Protein AF-A0A6G3XFE8-F1 (afdb_monomer_lite)

Organism: NCBI:txid2706086

InterPro domains:
  IPR012349 FMN-binding split barrel [G3DSA:2.30.110.10] (8-66)

Secondary structure (DSSP, 8-state):
----PPPPPHHHHHHHHHHHHHH--EEEEEEE-TT--EEEEEEEEEEETTTTEEEE---TTSGGG-

pLDDT: mean 95.35, std 5.56, range [64.94, 98.44]

Structure (mmCIF, N/CA/C/O backbone):
data_AF-A0A6G3XFE8-F1
#
_entry.id   AF-A0A6G3XFE8-F1
#
loop_
_atom_site.group_PDB
_atom_site.id
_atom_site.type_symbol
_atom_site.label_atom_id
_atom_site.label_alt_id
_atom_site.label_comp_id
_atom_site.label_asym_id
_atom_site.label_entity_id
_atom_site.label_seq_id
_atom_site.pdbx_PDB_ins_code
_atom_site.Cartn_x
_atom_site.Cartn_y
_atom_site.Cartn_z
_atom_site.occupancy
_atom_site.B_iso_or_equiv
_atom_site.auth_seq_id
_atom_site.auth_comp_id
_atom_site.auth_asym_id
_atom_site.auth_atom_id
_atom_site.pdbx_PDB_model_num
ATOM 1 N N . MET A 1 1 ? -27.611 22.743 -0.160 1.00 64.94 1 MET A N 1
ATOM 2 C CA . MET A 1 1 ? -26.384 22.834 0.653 1.00 64.94 1 MET A CA 1
ATOM 3 C C . MET A 1 1 ? -26.240 21.483 1.315 1.00 64.94 1 MET A C 1
ATOM 5 O O . MET A 1 1 ? -27.133 21.120 2.067 1.00 64.94 1 MET A O 1
ATOM 9 N N . THR A 1 2 ? -25.268 20.676 0.900 1.00 75.38 2 THR A N 1
ATOM 10 C CA . THR A 1 2 ? -25.085 19.335 1.467 1.00 75.38 2 THR A CA 1
ATOM 11 C C . THR A 1 2 ? -24.506 19.507 2.862 1.00 75.38 2 THR A C 1
ATOM 13 O O . THR A 1 2 ? -23.448 20.119 2.999 1.00 75.38 2 THR A O 1
ATOM 16 N N . ASP A 1 3 ? -25.237 19.058 3.876 1.00 85.56 3 ASP A N 1
ATOM 17 C CA . ASP A 1 3 ? -24.727 19.001 5.242 1.00 85.56 3 ASP A CA 1
ATOM 18 C C . ASP A 1 3 ? -23.734 17.835 5.312 1.00 85.56 3 ASP A C 1
ATOM 20 O O . ASP A 1 3 ? -24.043 16.738 4.839 1.00 85.56 3 ASP A O 1
ATOM 24 N N . TYR A 1 4 ? -22.524 18.087 5.804 1.00 86.06 4 TYR A N 1
ATOM 25 C CA . TYR A 1 4 ? -21.491 17.061 5.938 1.00 86.06 4 TYR A CA 1
ATOM 26 C C . TYR A 1 4 ? -21.2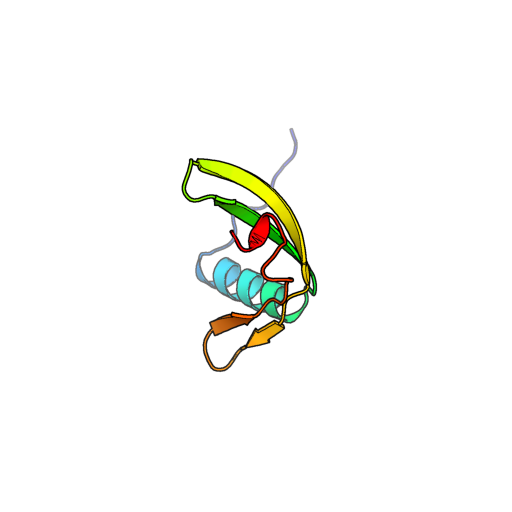96 16.756 7.411 1.00 86.06 4 TYR A C 1
ATOM 28 O O . TYR A 1 4 ? -21.204 17.672 8.230 1.00 86.06 4 TYR A O 1
ATOM 36 N N . ASP A 1 5 ? -21.156 15.471 7.728 1.00 89.94 5 ASP A N 1
ATOM 37 C CA . ASP A 1 5 ? -20.775 15.063 9.071 1.00 89.94 5 ASP A CA 1
ATOM 38 C C . ASP A 1 5 ? -19.458 15.736 9.493 1.00 89.94 5 ASP A C 1
ATOM 40 O O . ASP A 1 5 ? -18.554 15.936 8.666 1.00 89.94 5 ASP A O 1
ATOM 44 N N . PRO A 1 6 ? -19.315 16.077 10.786 1.00 94.12 6 PRO A N 1
ATOM 45 C CA . PRO A 1 6 ? -18.084 16.650 11.294 1.00 94.12 6 PRO A CA 1
ATOM 46 C C . PRO A 1 6 ? -16.911 15.699 11.054 1.00 94.12 6 PRO A C 1
ATOM 48 O O . PRO A 1 6 ? -17.031 14.471 11.069 1.00 94.12 6 PRO A O 1
ATOM 51 N N . ALA A 1 7 ? -15.729 16.278 10.858 1.00 95.88 7 ALA A N 1
ATOM 52 C CA . ALA A 1 7 ? -14.537 15.489 10.619 1.00 95.88 7 ALA A CA 1
ATOM 53 C C . ALA A 1 7 ? -14.234 14.580 11.827 1.00 95.88 7 ALA A C 1
ATOM 55 O O . ALA A 1 7 ? -14.169 15.043 12.964 1.00 95.88 7 ALA A O 1
ATOM 56 N N . ARG A 1 8 ? -13.985 13.290 11.562 1.00 97.62 8 ARG A N 1
ATOM 57 C CA . ARG A 1 8 ? -13.642 12.276 12.579 1.00 97.62 8 ARG A CA 1
ATOM 58 C C . ARG A 1 8 ? -12.489 12.723 13.480 1.00 97.62 8 ARG A C 1
ATOM 60 O O . ARG A 1 8 ? -11.556 13.371 12.984 1.00 97.62 8 ARG A O 1
ATOM 67 N N . SER A 1 9 ? -12.512 12.300 14.747 1.00 98.00 9 SER A N 1
ATOM 68 C CA . SER A 1 9 ? -11.421 12.553 15.697 1.00 98.00 9 SER A CA 1
ATOM 69 C C . SER A 1 9 ? -10.116 11.863 15.263 1.00 98.00 9 SER A C 1
ATOM 71 O O . SER A 1 9 ? -10.155 10.904 14.482 1.00 98.00 9 SER A O 1
ATOM 73 N N . PRO A 1 10 ? -8.947 12.312 15.751 1.00 98.44 10 PRO A N 1
ATOM 74 C CA . PRO A 1 10 ? -7.672 11.646 15.480 1.00 98.44 10 PRO A CA 1
ATOM 75 C C . PRO A 1 10 ? -7.661 10.159 15.871 1.00 98.44 10 PRO A C 1
ATOM 77 O O . PRO A 1 10 ? -7.185 9.323 15.101 1.00 98.44 10 PRO A O 1
ATOM 80 N N . GLU A 1 11 ? -8.228 9.817 17.027 1.00 98.44 11 GLU A N 1
ATOM 81 C CA . GLU A 1 11 ? -8.298 8.448 17.554 1.00 98.44 11 GLU A CA 1
ATOM 82 C C . GLU A 1 11 ? -9.151 7.566 16.646 1.00 98.44 11 GLU A C 1
ATOM 84 O O . GLU A 1 11 ? -8.738 6.465 16.276 1.00 98.44 11 GLU A O 1
ATOM 89 N N . GLN A 1 12 ? -10.305 8.087 16.219 1.00 98.38 12 GLN A N 1
ATOM 90 C CA . GLN A 1 12 ? -11.191 7.388 15.299 1.00 98.38 12 GLN A CA 1
ATOM 91 C C . GLN A 1 12 ? -10.516 7.169 13.942 1.00 98.38 12 GLN A C 1
ATOM 93 O O . GLN A 1 12 ? -10.519 6.054 13.430 1.00 98.38 12 GLN A O 1
ATOM 98 N N . ARG A 1 13 ? -9.851 8.189 13.380 1.00 98.44 13 ARG A N 1
ATOM 99 C CA . ARG A 1 13 ? -9.124 8.043 12.106 1.00 98.44 13 ARG A CA 1
ATOM 100 C C . ARG A 1 13 ? -8.032 6.986 12.185 1.00 98.44 13 ARG A C 1
ATOM 102 O O . ARG A 1 13 ? -7.874 6.220 1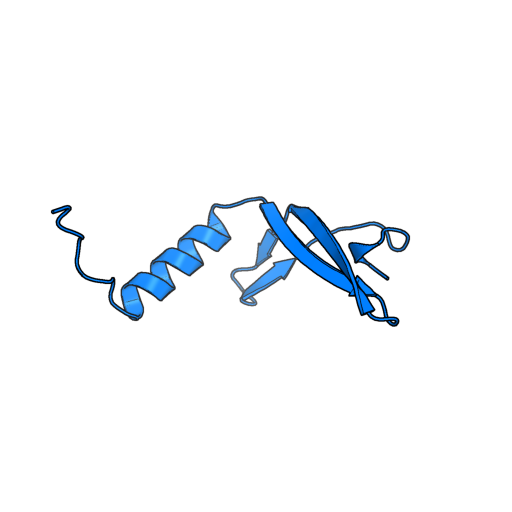1.242 1.00 98.44 13 ARG A O 1
ATOM 109 N N . LYS A 1 14 ? -7.286 6.931 13.290 1.00 97.94 14 LYS A N 1
ATOM 110 C CA . LYS A 1 14 ? -6.251 5.911 13.483 1.00 97.94 14 LYS A CA 1
ATOM 111 C C . LYS A 1 14 ? -6.859 4.511 13.490 1.00 97.94 14 LYS A C 1
ATOM 113 O O . LYS A 1 14 ? -6.354 3.638 12.788 1.00 97.94 14 LYS A O 1
ATOM 118 N N . GLN A 1 15 ? -7.930 4.303 14.255 1.00 98.19 15 GLN A N 1
ATOM 119 C CA . GLN A 1 15 ? -8.590 3.002 14.322 1.00 98.19 15 GLN A CA 1
ATOM 120 C C . GLN A 1 15 ? -9.163 2.591 12.961 1.00 98.19 15 GLN A C 1
ATOM 122 O O . GLN A 1 15 ? -8.962 1.456 12.537 1.00 98.19 15 GLN A O 1
ATOM 127 N N . ASP A 1 16 ? -9.805 3.520 12.255 1.00 98.31 16 ASP A N 1
ATOM 128 C CA . ASP A 1 16 ? -10.374 3.278 10.930 1.00 98.31 16 ASP A CA 1
ATOM 129 C C . ASP A 1 16 ? -9.293 2.904 9.909 1.00 98.31 16 ASP A C 1
ATOM 131 O O . ASP A 1 16 ? -9.473 1.963 9.139 1.00 98.31 16 ASP A O 1
ATOM 135 N N . THR A 1 17 ? -8.148 3.594 9.921 1.00 97.44 17 THR A N 1
ATOM 136 C CA . THR A 1 17 ? -7.015 3.276 9.039 1.00 97.44 17 THR A CA 1
ATOM 137 C C . THR A 1 17 ? -6.436 1.901 9.349 1.00 97.44 17 THR A C 1
ATOM 139 O O . THR A 1 17 ? -6.216 1.121 8.431 1.00 97.44 17 THR A O 1
ATOM 142 N N . LEU A 1 18 ? -6.226 1.561 10.624 1.00 97.56 18 LEU A N 1
ATOM 143 C CA . LEU A 1 18 ? -5.725 0.233 10.997 1.00 97.56 18 LEU A CA 1
ATOM 144 C C . LEU A 1 18 ? -6.713 -0.873 10.614 1.00 97.56 18 LEU A C 1
ATOM 146 O O . LEU A 1 18 ? -6.302 -1.929 10.146 1.00 97.56 18 LEU A O 1
ATOM 150 N N . ASN A 1 19 ? -8.015 -0.632 10.776 1.00 98.00 19 ASN A N 1
ATOM 151 C CA . ASN A 1 19 ? -9.044 -1.562 10.318 1.00 98.00 19 ASN A CA 1
ATOM 152 C C . ASN A 1 19 ? -9.002 -1.730 8.799 1.00 98.00 19 ASN A C 1
ATOM 154 O O . ASN A 1 19 ? -9.127 -2.850 8.321 1.00 98.00 19 ASN A O 1
ATOM 158 N N . ARG A 1 20 ? -8.775 -0.644 8.051 1.00 97.69 20 ARG A N 1
ATOM 159 C CA . ARG A 1 20 ? -8.646 -0.704 6.598 1.00 97.69 20 ARG A CA 1
ATOM 160 C C . ARG A 1 20 ? -7.450 -1.543 6.160 1.00 97.69 20 ARG A C 1
ATOM 162 O O . ARG A 1 20 ? -7.612 -2.412 5.320 1.00 97.69 20 ARG A O 1
ATOM 169 N N . LEU A 1 21 ? -6.282 -1.334 6.767 1.00 97.62 21 LEU A N 1
ATOM 170 C CA . LEU A 1 21 ? -5.083 -2.117 6.452 1.00 97.62 21 LEU A CA 1
ATOM 171 C C . LEU A 1 21 ? -5.267 -3.614 6.743 1.00 97.62 21 LEU A C 1
ATOM 173 O O . LEU A 1 21 ? -4.692 -4.436 6.049 1.00 97.62 21 LEU A O 1
ATOM 177 N N . ARG A 1 22 ? -6.086 -3.982 7.735 1.00 96.94 22 ARG A N 1
ATOM 178 C CA . ARG A 1 22 ? -6.405 -5.391 8.031 1.00 96.94 22 ARG A CA 1
ATOM 179 C C . ARG A 1 22 ? -7.411 -6.032 7.077 1.00 96.94 22 ARG A C 1
ATOM 181 O O . ARG A 1 22 ? -7.522 -7.252 7.079 1.00 96.94 22 ARG A O 1
ATOM 188 N N . GLN A 1 23 ? -8.220 -5.228 6.391 1.00 97.25 23 GLN A N 1
ATOM 189 C CA . GLN A 1 23 ? -9.374 -5.699 5.618 1.00 97.25 23 GLN A CA 1
ATOM 190 C C . GLN A 1 23 ? -9.171 -5.605 4.109 1.00 97.25 23 GLN A C 1
ATOM 192 O O . GLN A 1 23 ? -9.826 -6.344 3.381 1.00 97.25 23 GLN A O 1
ATOM 197 N N . ASP A 1 24 ? -8.317 -4.694 3.650 1.00 97.88 24 ASP A N 1
ATOM 198 C CA . ASP A 1 24 ? -8.001 -4.548 2.235 1.00 97.88 24 ASP A CA 1
ATOM 199 C C . ASP A 1 24 ? -6.890 -5.518 1.829 1.00 97.88 24 ASP A C 1
ATOM 201 O O . ASP A 1 24 ? -5.961 -5.771 2.594 1.00 97.88 24 ASP A O 1
ATOM 205 N N . ASP A 1 25 ? -6.972 -5.992 0.588 1.00 97.50 25 ASP A N 1
A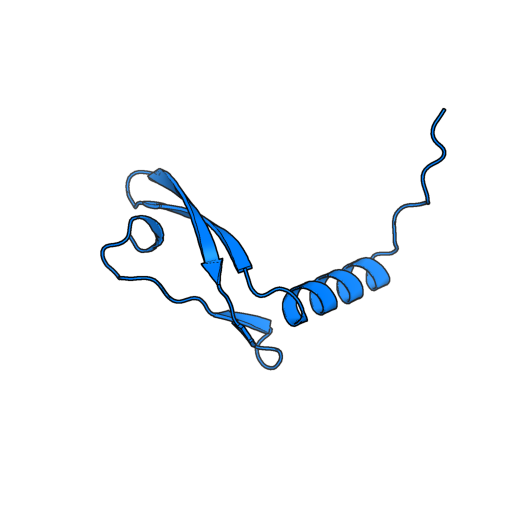TOM 206 C CA . ASP A 1 25 ? -5.977 -6.892 0.003 1.00 97.50 25 ASP A CA 1
ATOM 207 C C . ASP A 1 25 ? -5.009 -6.169 -0.943 1.00 97.50 25 ASP A C 1
ATOM 209 O O . ASP A 1 25 ? -3.893 -6.637 -1.146 1.00 97.50 25 ASP A O 1
ATOM 213 N N . ASP A 1 26 ? -5.408 -5.030 -1.522 1.00 98.19 26 ASP A N 1
ATOM 214 C CA . ASP A 1 26 ? -4.678 -4.356 -2.599 1.00 98.19 26 ASP A CA 1
ATOM 215 C C . ASP A 1 26 ? -4.420 -2.877 -2.301 1.00 98.19 26 ASP A C 1
ATOM 217 O O . ASP A 1 26 ? -5.259 -2.163 -1.748 1.00 98.19 26 ASP A O 1
ATOM 221 N N . ALA A 1 27 ? -3.264 -2.383 -2.744 1.00 97.94 27 ALA A N 1
ATOM 222 C CA . ALA A 1 27 ? -2.917 -0.971 -2.691 1.00 97.94 27 ALA A CA 1
ATOM 223 C C . ALA A 1 27 ? -2.372 -0.485 -4.035 1.00 97.94 27 ALA A C 1
ATOM 225 O O . ALA A 1 27 ? -1.680 -1.205 -4.756 1.00 97.94 27 ALA A O 1
ATOM 226 N N . TRP A 1 28 ? -2.633 0.784 -4.348 1.00 98.25 28 TRP A N 1
ATOM 227 C CA . TRP A 1 28 ? -1.927 1.486 -5.414 1.00 98.25 28 TRP A CA 1
ATOM 228 C C . TRP A 1 28 ? -0.521 1.850 -4.938 1.00 98.25 28 TRP A C 1
ATOM 230 O O . TRP A 1 28 ? -0.357 2.655 -4.021 1.00 98.25 28 TRP A O 1
ATOM 240 N N . VAL A 1 29 ? 0.492 1.267 -5.571 1.00 98.00 29 VAL A N 1
ATOM 241 C CA . VAL A 1 29 ? 1.901 1.445 -5.218 1.00 98.00 29 VAL A CA 1
ATOM 242 C C . VAL A 1 29 ? 2.554 2.386 -6.215 1.00 98.00 29 VAL A C 1
ATOM 244 O O . VAL A 1 29 ? 2.687 2.065 -7.398 1.00 98.00 29 VAL A O 1
ATOM 247 N N . ALA A 1 30 ? 2.946 3.556 -5.717 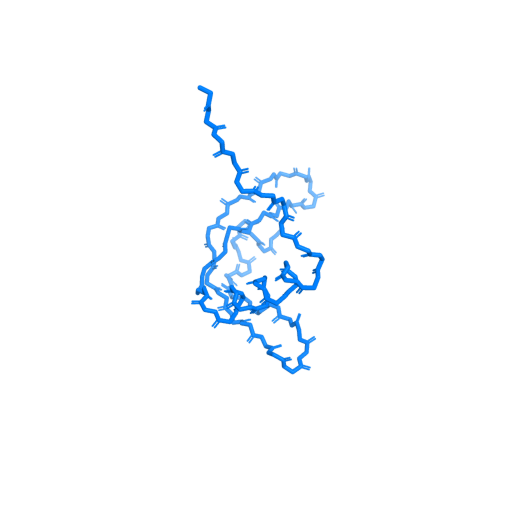1.00 97.62 30 ALA A N 1
ATOM 248 C CA . ALA A 1 30 ? 3.696 4.554 -6.463 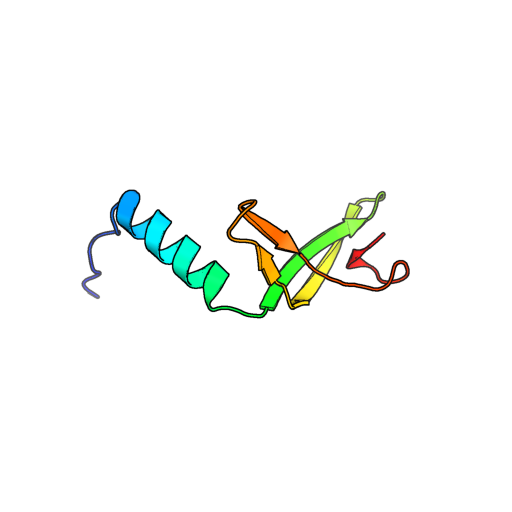1.00 97.62 30 ALA A CA 1
ATOM 249 C C . ALA A 1 30 ? 5.195 4.389 -6.185 1.00 97.62 30 ALA A C 1
ATOM 251 O O . ALA A 1 30 ? 5.628 4.502 -5.037 1.00 97.62 30 ALA A O 1
ATOM 252 N N . THR A 1 31 ? 5.985 4.154 -7.227 1.00 96.62 31 THR A N 1
ATOM 253 C CA . THR A 1 31 ? 7.452 4.122 -7.158 1.00 96.62 31 THR A CA 1
ATOM 254 C C . THR A 1 31 ? 8.051 5.052 -8.204 1.00 96.62 31 THR A C 1
ATOM 256 O O . THR A 1 31 ? 7.363 5.519 -9.114 1.00 96.62 31 THR A O 1
ATOM 259 N N . ALA A 1 32 ? 9.343 5.325 -8.071 1.00 96.31 32 ALA A N 1
ATOM 260 C CA . ALA A 1 32 ? 10.132 5.970 -9.105 1.00 96.31 32 ALA A CA 1
ATOM 261 C C . ALA A 1 32 ? 11.472 5.245 -9.223 1.00 96.31 32 ALA A C 1
ATOM 263 O O . ALA A 1 32 ? 12.053 4.880 -8.199 1.00 96.31 32 ALA A O 1
ATOM 264 N N . SER A 1 33 ? 11.936 5.055 -10.454 1.00 93.69 33 SER A N 1
ATOM 265 C CA . SER A 1 33 ? 13.258 4.496 -10.736 1.00 93.69 33 SER A CA 1
ATOM 266 C C . SER A 1 33 ? 14.379 5.431 -10.280 1.00 93.69 33 SER A C 1
ATOM 268 O O . SER A 1 33 ? 14.150 6.597 -9.946 1.00 93.69 33 SER A O 1
ATOM 270 N N . ALA A 1 34 ? 15.623 4.947 -10.304 1.00 93.31 34 ALA A N 1
ATOM 271 C CA . ALA A 1 34 ? 16.796 5.747 -9.933 1.00 93.31 34 ALA A CA 1
ATOM 272 C C . ALA A 1 34 ? 16.976 7.040 -10.764 1.00 93.31 34 ALA A C 1
ATOM 274 O O . ALA A 1 34 ? 17.542 8.012 -10.267 1.00 93.31 34 ALA A O 1
ATOM 275 N N . ASP A 1 35 ? 16.492 7.067 -12.008 1.00 95.06 35 ASP A N 1
ATOM 276 C CA . ASP A 1 35 ? 16.457 8.241 -12.894 1.00 95.06 35 ASP A CA 1
ATOM 277 C C . ASP A 1 35 ? 15.162 9.073 -12.770 1.00 95.06 35 ASP A C 1
ATOM 279 O O . ASP A 1 35 ? 14.999 10.079 -13.460 1.00 95.06 35 ASP A O 1
ATOM 283 N N . GLY A 1 36 ? 14.263 8.703 -11.854 1.00 95.25 36 GLY A N 1
ATOM 284 C CA . GLY A 1 36 ? 13.070 9.471 -11.502 1.00 95.25 36 GLY A CA 1
ATOM 285 C C . GLY A 1 36 ? 11.839 9.190 -12.364 1.00 95.25 36 GLY A C 1
ATOM 286 O O . GLY A 1 36 ? 10.887 9.971 -12.317 1.00 95.25 36 GLY A O 1
ATOM 287 N N . VAL A 1 37 ? 11.815 8.104 -13.142 1.00 96.31 37 VAL A N 1
ATOM 288 C CA . VAL A 1 37 ? 10.647 7.736 -13.956 1.00 96.31 37 VAL A CA 1
ATOM 289 C C . VAL A 1 37 ? 9.555 7.154 -13.048 1.00 96.31 37 VAL A C 1
ATOM 291 O O . VAL A 1 37 ? 9.786 6.132 -12.398 1.00 96.31 37 VAL A O 1
ATOM 294 N N . PRO A 1 38 ? 8.357 7.767 -12.980 1.00 97.44 38 PRO A N 1
ATOM 295 C CA . PRO A 1 38 ? 7.301 7.312 -12.084 1.00 97.44 38 PRO A CA 1
ATOM 296 C C . PRO A 1 38 ? 6.595 6.058 -12.613 1.00 97.44 38 PRO A C 1
ATOM 298 O O . PRO A 1 38 ? 6.349 5.915 -13.810 1.00 97.44 38 PRO A O 1
ATOM 301 N N . THR A 1 39 ? 6.190 5.182 -11.695 1.00 97.19 39 THR A N 1
ATOM 302 C CA . THR A 1 39 ? 5.341 4.011 -11.949 1.00 97.19 39 THR A CA 1
ATOM 303 C C . THR A 1 39 ? 4.223 3.955 -10.912 1.00 97.19 39 THR A C 1
ATOM 305 O O . THR A 1 39 ? 4.460 4.175 -9.727 1.00 97.19 39 THR A O 1
ATOM 308 N N . LEU A 1 40 ? 3.005 3.631 -11.350 1.00 98.06 40 LEU A N 1
ATOM 309 C CA . LEU A 1 40 ? 1.857 3.403 -10.475 1.00 98.06 40 LEU A CA 1
ATOM 310 C C . LEU A 1 40 ? 1.153 2.112 -10.889 1.00 98.06 40 LEU A C 1
ATOM 312 O O . LEU A 1 40 ? 0.646 2.014 -12.006 1.00 98.06 40 LEU A O 1
ATOM 316 N N . VAL A 1 41 ? 1.122 1.125 -9.997 1.00 97.81 41 VAL A N 1
ATOM 317 C CA . VAL A 1 41 ? 0.473 -0.173 -10.241 1.00 97.81 41 VAL A CA 1
ATOM 318 C C . VAL A 1 41 ? -0.264 -0.654 -8.991 1.00 97.81 41 VAL A C 1
ATOM 320 O O . VAL A 1 41 ? 0.147 -0.304 -7.883 1.00 97.81 41 VAL A O 1
ATOM 323 N N . PRO A 1 42 ? -1.329 -1.459 -9.124 1.00 98.12 42 PRO A N 1
ATOM 324 C CA . PRO A 1 42 ? -1.891 -2.164 -7.983 1.00 98.12 42 PRO A CA 1
ATOM 325 C C . PRO A 1 42 ? -0.983 -3.342 -7.604 1.00 98.12 42 PRO A C 1
ATOM 327 O O . PRO A 1 42 ? -0.567 -4.109 -8.475 1.00 98.12 42 PRO A O 1
ATOM 330 N N . LEU A 1 43 ? -0.688 -3.496 -6.314 1.00 98.31 43 LEU A N 1
ATOM 331 C CA . LEU A 1 43 ? -0.099 -4.712 -5.753 1.00 98.31 43 LEU A CA 1
ATOM 332 C C . LEU A 1 43 ? -0.940 -5.188 -4.575 1.00 98.31 43 LEU A C 1
ATOM 334 O O . LEU A 1 43 ? -1.342 -4.379 -3.735 1.00 98.31 43 LEU A O 1
ATOM 338 N N . SER A 1 44 ? -1.121 -6.503 -4.490 1.00 98.38 44 SER A N 1
ATOM 339 C CA . SER A 1 44 ? -1.652 -7.122 -3.283 1.00 98.38 44 SER A CA 1
ATOM 340 C C . SER A 1 44 ? -0.636 -7.036 -2.148 1.00 98.38 44 SER A C 1
ATOM 342 O O . SER A 1 44 ? 0.580 -7.115 -2.379 1.00 98.38 44 SER A O 1
ATOM 344 N N . PHE A 1 45 ? -1.121 -6.885 -0.922 1.00 98.31 45 PHE A N 1
ATOM 345 C CA . PHE A 1 45 ? -0.298 -6.751 0.269 1.00 98.31 45 PHE A CA 1
ATOM 346 C C . PHE A 1 45 ? -0.792 -7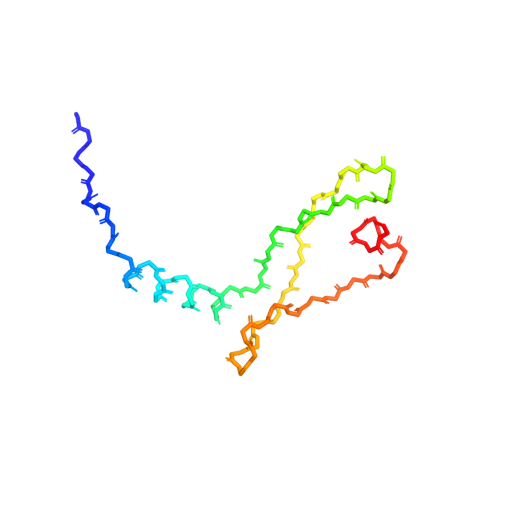.627 1.421 1.00 98.31 45 PHE A C 1
ATOM 348 O O . PHE A 1 45 ? -1.957 -7.994 1.511 1.00 98.31 45 PHE A O 1
ATOM 355 N N . LEU A 1 46 ? 0.124 -7.929 2.336 1.00 98.06 46 LEU A N 1
ATOM 356 C CA . LEU A 1 46 ? -0.173 -8.440 3.667 1.00 98.06 46 LEU A CA 1
ATOM 357 C C . LEU A 1 46 ? 0.110 -7.336 4.687 1.00 98.06 46 LEU A C 1
ATOM 359 O O . LEU A 1 46 ? 1.212 -6.783 4.710 1.00 98.06 46 LEU A O 1
ATOM 363 N N . TRP A 1 47 ? -0.866 -7.040 5.544 1.00 98.06 47 TRP A N 1
ATOM 364 C CA . TRP A 1 47 ? -0.645 -6.242 6.745 1.00 98.06 47 TRP A CA 1
ATOM 365 C C . TRP A 1 47 ? -0.129 -7.131 7.879 1.00 98.06 47 TRP A C 1
ATOM 367 O O . TRP A 1 47 ? -0.839 -8.002 8.381 1.00 98.06 47 TRP A O 1
ATOM 377 N N . GLU A 1 48 ? 1.117 -6.913 8.297 1.00 97.12 48 GLU A N 1
ATOM 378 C CA . GLU A 1 48 ? 1.702 -7.610 9.439 1.00 97.12 48 GLU A CA 1
ATOM 379 C C . GLU A 1 48 ? 1.426 -6.825 10.730 1.00 97.12 48 GLU A C 1
ATOM 381 O O . GLU A 1 48 ? 2.179 -5.925 11.101 1.00 97.12 48 GLU A O 1
ATOM 386 N N . ASP A 1 49 ? 0.358 -7.188 11.448 1.00 93.06 49 ASP A N 1
ATOM 387 C CA . ASP A 1 49 ? -0.062 -6.508 12.686 1.00 93.06 49 ASP A CA 1
ATOM 388 C C . ASP A 1 49 ? 1.042 -6.416 13.754 1.00 93.06 49 ASP A C 1
ATOM 390 O O . ASP A 1 49 ? 1.086 -5.445 14.509 1.00 93.06 49 ASP A O 1
ATOM 394 N N . GLY A 1 50 ? 1.933 -7.411 13.827 1.00 94.38 50 GLY A N 1
ATOM 395 C CA . GLY A 1 50 ? 2.998 -7.460 14.832 1.00 94.38 50 GLY A CA 1
ATOM 396 C C . GLY A 1 50 ? 4.085 -6.401 14.634 1.00 94.38 50 GLY A C 1
ATOM 397 O O . GLY A 1 50 ? 4.632 -5.895 15.614 1.00 94.38 50 GLY A O 1
ATOM 398 N N . THR A 1 51 ? 4.388 -6.048 13.385 1.00 96.50 51 THR A N 1
ATOM 399 C CA . THR A 1 51 ? 5.438 -5.074 13.042 1.00 96.50 51 THR A CA 1
ATOM 400 C C . THR A 1 51 ? 4.865 -3.743 12.565 1.00 96.50 51 THR A C 1
ATOM 402 O O . THR A 1 51 ? 5.558 -2.728 12.599 1.00 96.50 51 THR A O 1
ATOM 405 N N . GLY A 1 52 ? 3.601 -3.728 12.137 1.00 95.56 52 GLY A N 1
ATOM 406 C CA . GLY A 1 52 ? 2.981 -2.591 11.473 1.00 95.56 52 GLY A CA 1
ATOM 407 C C . GLY A 1 52 ? 3.484 -2.385 10.042 1.00 95.56 52 GLY A C 1
ATOM 408 O O . GLY A 1 52 ? 3.538 -1.245 9.577 1.00 95.56 52 GLY A O 1
ATOM 409 N N . THR A 1 53 ? 3.890 -3.462 9.361 1.00 97.12 53 THR A N 1
ATOM 410 C CA . THR A 1 53 ? 4.519 -3.405 8.033 1.00 97.12 53 THR A CA 1
ATOM 411 C C . THR A 1 53 ? 3.569 -3.888 6.941 1.00 97.12 53 THR A C 1
ATOM 413 O O . THR A 1 53 ? 2.834 -4.858 7.119 1.00 97.12 53 THR A O 1
ATOM 416 N N . LEU A 1 54 ? 3.621 -3.229 5.781 1.00 97.62 54 LEU A N 1
ATOM 417 C CA . LEU A 1 54 ? 3.025 -3.726 4.542 1.00 97.62 54 LEU A CA 1
ATOM 418 C C . LEU A 1 54 ? 4.041 -4.588 3.793 1.00 97.62 54 LEU A C 1
ATOM 420 O O . LEU A 1 54 ? 5.121 -4.110 3.442 1.00 97.62 54 LEU A O 1
ATOM 424 N N . VAL A 1 55 ? 3.687 -5.841 3.520 1.00 97.88 55 VAL A N 1
ATOM 425 C CA . VAL A 1 55 ? 4.520 -6.776 2.754 1.00 97.88 55 VAL A CA 1
ATOM 426 C C . VAL A 1 55 ? 3.885 -7.013 1.390 1.00 97.88 55 VAL A C 1
ATOM 428 O O . VAL A 1 55 ? 2.731 -7.414 1.303 1.00 97.88 55 VAL A O 1
ATOM 431 N N . MET A 1 56 ? 4.645 -6.782 0.321 1.00 98.00 56 MET A N 1
ATOM 432 C CA . MET A 1 56 ? 4.204 -6.934 -1.070 1.00 98.00 56 MET A CA 1
ATOM 433 C C . MET A 1 56 ? 5.229 -7.756 -1.854 1.00 98.00 56 MET A C 1
ATOM 435 O O . MET A 1 56 ? 6.409 -7.800 -1.498 1.00 98.00 56 MET A O 1
ATOM 439 N N . ALA A 1 57 ? 4.798 -8.383 -2.948 1.00 97.44 57 ALA A N 1
ATOM 440 C CA . ALA A 1 57 ? 5.670 -9.164 -3.820 1.00 97.44 57 ALA A CA 1
ATOM 441 C C . ALA A 1 57 ? 5.561 -8.699 -5.276 1.00 97.44 57 ALA A C 1
ATOM 443 O O . ALA A 1 57 ? 4.474 -8.534 -5.821 1.00 97.44 57 ALA A O 1
ATOM 444 N N . THR A 1 58 ? 6.707 -8.523 -5.930 1.00 96.75 58 THR A N 1
ATOM 445 C CA . THR A 1 58 ? 6.794 -8.196 -7.357 1.00 96.75 58 THR A CA 1
ATOM 446 C C . THR A 1 58 ? 8.101 -8.751 -7.930 1.00 96.75 58 THR A C 1
ATOM 448 O O . THR A 1 58 ? 9.043 -9.043 -7.188 1.00 96.75 58 THR A O 1
ATOM 451 N N . ARG A 1 59 ? 8.184 -8.951 -9.250 1.00 96.88 59 ARG A N 1
ATOM 452 C CA . ARG A 1 59 ? 9.423 -9.439 -9.880 1.00 96.88 59 ARG A CA 1
ATOM 453 C C . ARG A 1 59 ? 10.479 -8.338 -9.849 1.00 96.88 59 ARG A C 1
ATOM 455 O O . ARG A 1 59 ? 10.162 -7.185 -10.107 1.00 96.88 59 ARG A O 1
ATOM 462 N N . ARG A 1 60 ? 11.750 -8.705 -9.654 1.00 95.12 60 ARG A N 1
ATOM 463 C CA . ARG A 1 60 ? 12.881 -7.751 -9.677 1.00 95.12 60 ARG A CA 1
ATOM 464 C C . ARG A 1 60 ? 13.027 -6.991 -10.999 1.00 95.12 60 ARG A C 1
ATOM 466 O O . ARG A 1 60 ? 13.649 -5.945 -11.029 1.00 95.12 60 ARG A O 1
ATOM 473 N N . THR A 1 61 ? 12.484 -7.537 -12.083 1.00 94.19 61 THR A N 1
ATOM 474 C CA . THR A 1 61 ? 12.506 -6.934 -13.421 1.00 94.19 61 THR A CA 1
ATOM 475 C C . THR A 1 61 ? 11.300 -6.037 -13.700 1.00 94.19 61 THR A C 1
ATOM 477 O O . THR A 1 61 ? 11.192 -5.509 -14.802 1.00 94.19 61 THR A O 1
ATOM 480 N N . ASN A 1 62 ? 10.348 -5.918 -12.769 1.00 95.50 62 ASN A N 1
ATOM 481 C CA . ASN A 1 62 ? 9.194 -5.043 -12.952 1.00 95.50 62 ASN A CA 1
ATOM 482 C C . ASN A 1 62 ? 9.599 -3.583 -12.699 1.00 95.50 62 ASN A C 1
ATOM 484 O O . ASN A 1 62 ? 10.386 -3.347 -11.784 1.00 95.50 62 ASN A O 1
ATOM 488 N N . PRO A 1 63 ? 8.994 -2.606 -13.403 1.00 93.81 63 PRO A N 1
ATOM 489 C CA . PRO A 1 63 ? 9.223 -1.177 -13.160 1.00 93.81 63 PRO A CA 1
ATOM 490 C C . PRO A 1 63 ? 9.030 -0.740 -11.697 1.00 93.81 63 PRO A C 1
ATOM 492 O O . PRO A 1 63 ? 9.669 0.190 -11.234 1.00 93.81 63 PRO A O 1
ATOM 495 N N . THR A 1 64 ? 8.182 -1.437 -10.937 1.00 94.31 64 THR A N 1
ATOM 496 C CA . THR A 1 64 ? 7.944 -1.169 -9.506 1.00 94.31 64 THR A CA 1
ATOM 497 C C . THR A 1 64 ? 9.116 -1.559 -8.593 1.00 94.31 64 THR A C 1
ATOM 499 O O . THR A 1 64 ? 9.126 -1.182 -7.427 1.00 94.31 64 THR A O 1
ATOM 502 N N . ALA A 1 65 ? 10.071 -2.360 -9.076 1.00 90.94 65 ALA A N 1
ATOM 503 C CA . ALA A 1 65 ? 11.196 -2.886 -8.293 1.00 90.94 65 ALA A CA 1
ATOM 504 C C . ALA A 1 65 ? 12.565 -2.311 -8.688 1.00 90.94 65 ALA A C 1
ATOM 506 O O . ALA A 1 65 ? 13.576 -2.761 -8.141 1.00 90.94 65 ALA A O 1
ATOM 507 N N . VAL A 1 66 ? 12.600 -1.385 -9.647 1.00 81.06 66 VAL A N 1
ATOM 508 C CA . VAL A 1 66 ? 13.816 -0.789 -10.226 1.00 81.06 66 VAL A CA 1
ATOM 509 C C . VAL A 1 66 ? 13.857 0.714 -10.010 1.00 81.06 66 VAL A C 1
ATOM 511 O O . VAL A 1 66 ? 12.773 1.300 -9.812 1.00 81.06 66 VAL A O 1
#

Sequence (66 aa):
MTDYDPARSPEQRKQDTLNRLRQDDDAWVATASADGVPTLVPLSFLWEDGTGTLVMATRRTNPTAV

Radius of gyration: 16.36 Å; chains: 1; bounding box: 43×32×32 Å

Foldseek 3Di:
DDDDDPDDDPVVVVVVVVVCLQPDQKDFDWDADPVGRIDTDIWGWHQDPVVRDTDTDDDCPDRSND